Protein AF-A0AAN6MVW2-F1 (afdb_monomer)

Mean predicted aligned error: 8.55 Å

Structure (mmCIF, N/CA/C/O backbone):
data_AF-A0AAN6MVW2-F1
#
_entry.id   AF-A0AAN6MVW2-F1
#
loop_
_atom_site.group_PDB
_atom_site.id
_atom_site.type_symbol
_atom_site.label_atom_id
_atom_site.label_alt_id
_atom_site.label_comp_id
_atom_site.label_asym_id
_atom_site.label_entity_id
_atom_site.label_seq_id
_atom_site.pdbx_PDB_ins_code
_atom_site.Cartn_x
_atom_site.Cartn_y
_atom_site.Cartn_z
_atom_site.occupancy
_atom_site.B_iso_or_equiv
_atom_site.auth_seq_id
_atom_site.auth_comp_id
_atom_site.auth_asym_id
_atom_site.auth_atom_id
_atom_site.pdbx_PDB_model_num
ATOM 1 N N . MET A 1 1 ? -6.397 -12.103 4.833 1.00 54.06 1 MET A N 1
ATOM 2 C CA . MET A 1 1 ? -6.733 -11.069 3.825 1.00 54.06 1 MET A CA 1
ATOM 3 C C . MET A 1 1 ? -5.500 -10.406 3.196 1.00 54.06 1 MET A C 1
ATOM 5 O O . MET A 1 1 ? -5.414 -10.426 1.978 1.00 54.06 1 MET A O 1
ATOM 9 N N . TRP A 1 2 ? -4.516 -9.901 3.957 1.00 54.56 2 TRP A N 1
ATOM 10 C CA . TRP A 1 2 ? -3.317 -9.225 3.404 1.00 54.56 2 TRP A CA 1
ATOM 11 C C . TRP A 1 2 ? -2.383 -10.139 2.575 1.00 54.56 2 TRP A C 1
ATOM 13 O O . TRP A 1 2 ? -2.038 -9.821 1.438 1.00 54.56 2 TRP A O 1
ATOM 23 N N . ARG A 1 3 ? -2.051 -11.332 3.099 1.00 53.31 3 ARG A N 1
ATOM 24 C CA . ARG A 1 3 ? -1.111 -12.289 2.471 1.00 53.31 3 ARG 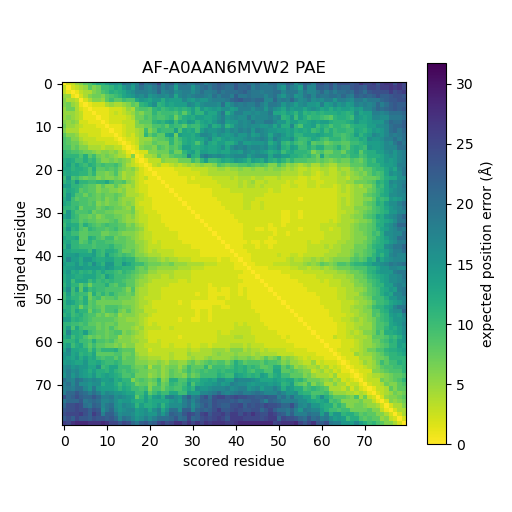A CA 1
ATOM 25 C C . ARG A 1 3 ? -1.600 -12.945 1.170 1.00 53.31 3 ARG A C 1
ATOM 27 O O . ARG A 1 3 ? -0.779 -13.254 0.317 1.00 53.31 3 ARG A O 1
ATOM 34 N N . ASN A 1 4 ? -2.909 -13.156 1.016 1.00 55.81 4 ASN A N 1
ATOM 35 C CA . ASN A 1 4 ? -3.453 -13.923 -0.117 1.00 55.81 4 ASN A CA 1
ATOM 36 C C . ASN A 1 4 ? -4.081 -13.035 -1.204 1.00 55.81 4 ASN A C 1
ATOM 38 O O . ASN A 1 4 ? -4.105 -13.440 -2.359 1.00 55.81 4 ASN A O 1
ATOM 42 N N . GLY A 1 5 ? -4.560 -11.833 -0.858 1.00 65.56 5 GLY A N 1
ATOM 43 C CA . GLY A 1 5 ? -5.127 -10.890 -1.827 1.00 65.56 5 GLY A CA 1
ATOM 44 C C . GLY A 1 5 ? -4.095 -9.867 -2.288 1.00 65.56 5 GLY A C 1
ATOM 45 O O . GLY A 1 5 ? -3.546 -9.967 -3.383 1.00 65.56 5 GLY A O 1
ATOM 46 N N . ILE A 1 6 ? -3.797 -8.910 -1.407 1.00 66.06 6 ILE A N 1
ATOM 47 C CA . ILE A 1 6 ? -2.946 -7.749 -1.698 1.00 66.06 6 ILE A CA 1
ATOM 48 C C . ILE A 1 6 ? -1.538 -8.193 -2.097 1.00 66.06 6 ILE A C 1
ATOM 50 O O . ILE A 1 6 ? -1.070 -7.838 -3.171 1.00 66.06 6 ILE A O 1
ATOM 54 N N . TYR A 1 7 ? -0.892 -9.052 -1.309 1.00 69.62 7 TYR A N 1
ATOM 55 C CA . TYR A 1 7 ? 0.472 -9.493 -1.608 1.00 69.62 7 TYR A CA 1
ATOM 56 C C . TYR A 1 7 ? 0.591 -10.285 -2.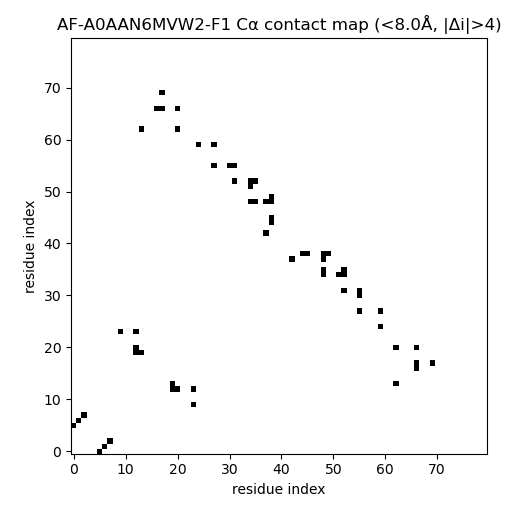928 1.00 69.62 7 TYR A C 1
ATOM 58 O O . TYR A 1 7 ? 1.559 -10.109 -3.666 1.00 69.62 7 TYR A O 1
ATOM 66 N N . SER A 1 8 ? -0.397 -11.125 -3.264 1.00 72.19 8 SER A N 1
ATOM 67 C CA . SER A 1 8 ? -0.406 -11.896 -4.519 1.00 72.19 8 SER A CA 1
ATOM 68 C C . SER A 1 8 ? -0.579 -10.988 -5.741 1.00 72.19 8 SER A C 1
ATOM 70 O O . SER A 1 8 ? 0.167 -11.094 -6.715 1.00 72.19 8 SER A O 1
ATOM 72 N N . PHE A 1 9 ? -1.506 -10.030 -5.656 1.00 71.06 9 PHE A N 1
ATOM 73 C CA . PHE A 1 9 ? -1.741 -9.047 -6.712 1.00 71.06 9 PHE A CA 1
ATOM 74 C C . PHE A 1 9 ? -0.522 -8.141 -6.932 1.00 71.06 9 PHE A C 1
ATOM 76 O O . PHE A 1 9 ? -0.080 -7.938 -8.062 1.00 71.06 9 PHE A O 1
ATOM 83 N N . LEU A 1 10 ? 0.088 -7.686 -5.839 1.00 68.00 10 LEU A N 1
ATOM 84 C CA . LEU A 1 10 ? 1.330 -6.923 -5.845 1.00 68.00 1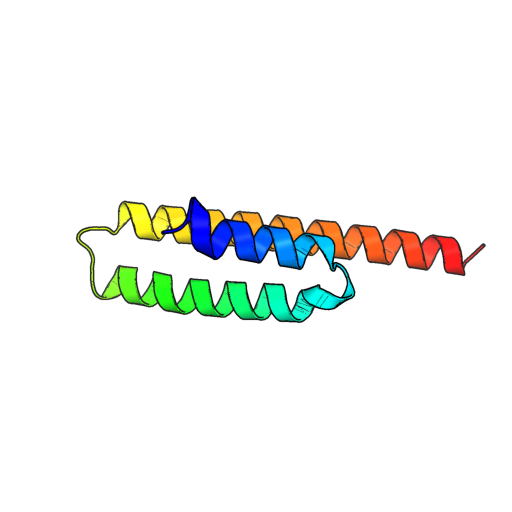0 LEU A CA 1
ATOM 85 C C . LEU A 1 10 ? 2.488 -7.717 -6.481 1.00 68.00 10 LEU A C 1
ATOM 87 O O . LEU A 1 10 ? 3.207 -7.209 -7.340 1.00 68.00 10 LEU A O 1
ATOM 91 N N . LYS A 1 11 ? 2.628 -9.008 -6.160 1.00 74.94 11 LYS A N 1
ATOM 92 C CA . LYS A 1 11 ? 3.643 -9.880 -6.772 1.00 74.94 11 LYS A CA 1
ATOM 93 C C . LYS A 1 11 ? 3.417 -10.093 -8.275 1.00 74.94 11 LYS A C 1
ATOM 95 O O . LYS A 1 11 ? 4.391 -10.129 -9.029 1.00 74.94 11 LYS A O 1
ATOM 100 N N . MET A 1 12 ? 2.164 -10.225 -8.711 1.00 75.50 12 MET A N 1
ATOM 101 C CA . MET A 1 12 ? 1.807 -10.354 -10.129 1.00 75.50 12 MET A CA 1
ATOM 102 C C . MET A 1 12 ? 2.148 -9.083 -10.908 1.00 75.50 12 MET A C 1
ATOM 104 O O . MET A 1 12 ? 2.766 -9.161 -11.969 1.00 75.50 12 MET A O 1
ATOM 108 N N . LEU A 1 13 ? 1.783 -7.916 -10.377 1.00 67.44 13 LEU A N 1
ATOM 109 C CA . LEU A 1 13 ? 2.077 -6.646 -11.028 1.00 67.44 13 LEU A CA 1
ATOM 110 C C . LEU A 1 13 ? 3.586 -6.381 -11.107 1.00 67.44 13 LEU A C 1
ATOM 112 O O . LEU A 1 13 ? 4.043 -5.873 -12.127 1.00 67.44 13 LEU A O 1
ATOM 116 N N . ARG A 1 14 ? 4.371 -6.818 -10.113 1.00 69.88 14 ARG A N 1
ATOM 117 C CA . ARG A 1 14 ? 5.835 -6.680 -10.124 1.00 69.88 14 ARG A CA 1
ATOM 118 C C . ARG A 1 14 ? 6.504 -7.411 -11.294 1.00 69.88 14 ARG A C 1
ATOM 120 O O . ARG A 1 14 ? 7.451 -6.899 -11.870 1.00 69.88 14 ARG A O 1
ATOM 127 N N . HIS A 1 15 ? 5.988 -8.572 -11.706 1.00 76.38 15 HIS A N 1
ATOM 128 C CA . HIS A 1 15 ? 6.532 -9.315 -12.860 1.00 76.38 15 HIS A CA 1
ATOM 129 C C . HIS A 1 15 ? 6.299 -8.617 -14.209 1.00 76.38 15 HIS A C 1
ATOM 131 O O . HIS A 1 15 ? 6.840 -9.050 -15.221 1.00 76.38 15 HIS A O 1
ATOM 137 N N . ARG A 1 16 ? 5.457 -7.580 -14.246 1.00 72.19 16 ARG A N 1
ATOM 138 C CA . ARG A 1 16 ? 5.098 -6.829 -15.457 1.00 72.19 16 ARG A CA 1
ATOM 139 C C . ARG A 1 16 ? 5.783 -5.459 -15.514 1.00 72.19 16 ARG A C 1
ATOM 141 O O . ARG A 1 16 ? 5.446 -4.656 -16.386 1.00 72.19 16 ARG A O 1
ATOM 148 N N . LEU A 1 17 ? 6.699 -5.175 -14.586 1.00 70.44 17 LEU A N 1
ATOM 149 C CA . LEU A 1 17 ? 7.485 -3.950 -14.629 1.00 70.44 17 LEU A CA 1
ATOM 150 C C . LEU A 1 17 ? 8.365 -3.926 -15.895 1.00 70.44 17 LEU A C 1
ATOM 152 O O . LEU A 1 17 ? 8.787 -4.986 -16.362 1.00 70.44 17 LEU A O 1
ATOM 156 N N . PRO A 1 18 ? 8.579 -2.741 -16.496 1.00 67.81 18 PRO A N 1
ATOM 157 C CA . PRO A 1 18 ? 8.123 -1.421 -16.033 1.00 67.81 18 PRO A CA 1
ATOM 158 C C . PRO A 1 18 ? 6.679 -1.042 -16.438 1.00 67.81 18 PRO A C 1
ATOM 160 O O . PRO A 1 18 ? 6.138 -0.067 -15.925 1.00 67.81 18 PRO A O 1
ATOM 163 N N . HIS A 1 19 ? 6.011 -1.802 -17.315 1.00 76.06 19 HIS A N 1
ATOM 164 C CA . HIS A 1 19 ? 4.715 -1.419 -17.911 1.00 76.06 19 HIS A CA 1
ATOM 165 C C . HIS A 1 19 ? 3.545 -1.312 -16.912 1.00 76.06 19 HIS A C 1
ATOM 167 O O . HIS A 1 19 ? 2.554 -0.644 -17.193 1.00 76.06 19 HIS A O 1
ATOM 173 N N . SER A 1 20 ? 3.631 -1.965 -15.753 1.00 78.06 20 SER A N 1
ATOM 174 C CA . SER A 1 20 ? 2.596 -1.950 -14.708 1.00 78.06 20 SER A CA 1
ATOM 175 C C . SER A 1 20 ? 2.807 -0.893 -13.617 1.00 78.06 20 SER A C 1
ATOM 177 O O . SER A 1 20 ? 1.987 -0.816 -12.701 1.00 78.06 20 SER A O 1
ATOM 179 N N . PHE A 1 21 ? 3.875 -0.091 -13.685 1.00 80.06 21 PHE A N 1
ATOM 180 C CA . PHE A 1 21 ? 4.302 0.795 -12.596 1.00 80.06 21 PHE A CA 1
ATOM 181 C C . PHE A 1 21 ? 3.207 1.776 -12.144 1.00 80.06 21 PHE A C 1
ATOM 183 O O . PHE A 1 21 ? 2.856 1.816 -10.964 1.00 80.06 21 PHE A O 1
ATOM 190 N N . GLU A 1 22 ? 2.583 2.483 -13.089 1.00 81.31 22 GLU A N 1
ATOM 191 C CA . GLU A 1 22 ? 1.484 3.425 -12.816 1.00 81.31 22 GLU A CA 1
ATOM 192 C C . GLU A 1 22 ? 0.278 2.742 -12.148 1.00 81.31 22 GLU A C 1
ATOM 194 O O . GLU A 1 22 ? -0.337 3.277 -11.220 1.00 81.31 22 GLU A O 1
ATOM 199 N N . HIS A 1 23 ? -0.038 1.511 -12.564 1.00 82.69 23 HIS A N 1
ATOM 200 C CA . HIS A 1 23 ? -1.111 0.722 -11.959 1.00 82.69 23 HIS A CA 1
ATOM 201 C C . HIS A 1 23 ? -0.766 0.287 -10.529 1.00 82.69 23 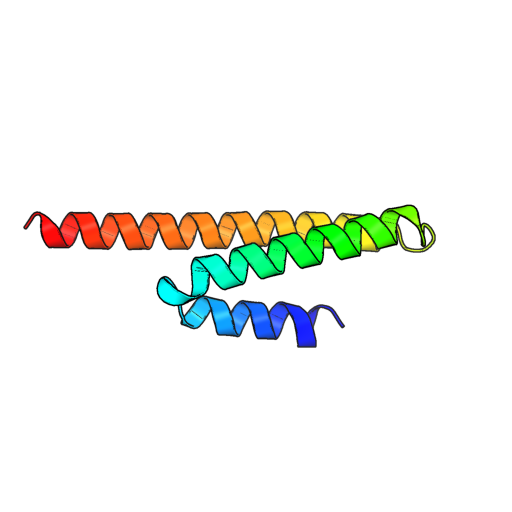HIS A C 1
ATOM 203 O O . HIS A 1 23 ? -1.637 0.310 -9.657 1.00 82.69 23 HIS A O 1
ATOM 209 N N . MET A 1 24 ? 0.494 -0.077 -10.265 1.00 84.38 24 MET A N 1
ATOM 210 C CA . MET A 1 24 ? 0.968 -0.419 -8.920 1.00 84.38 24 MET A CA 1
ATOM 211 C C . MET A 1 24 ? 0.909 0.785 -7.983 1.00 84.38 24 MET A C 1
ATOM 213 O O . MET A 1 24 ? 0.386 0.657 -6.877 1.00 84.38 24 MET A O 1
ATOM 217 N N . LEU A 1 25 ? 1.380 1.954 -8.425 1.00 86.00 25 LEU A N 1
ATOM 218 C CA . LEU A 1 25 ? 1.302 3.187 -7.640 1.00 86.00 25 LEU A CA 1
ATOM 219 C C . LEU A 1 25 ? -0.146 3.553 -7.324 1.00 86.00 25 LEU A C 1
ATOM 221 O O . LEU A 1 25 ? -0.491 3.770 -6.163 1.00 86.00 25 LEU A O 1
ATOM 225 N N . THR A 1 26 ? -1.013 3.543 -8.335 1.00 89.88 26 THR A N 1
ATOM 226 C CA . THR A 1 26 ? -2.441 3.843 -8.178 1.00 89.88 26 THR A CA 1
ATOM 227 C C . THR A 1 26 ? -3.108 2.910 -7.160 1.00 89.88 26 TH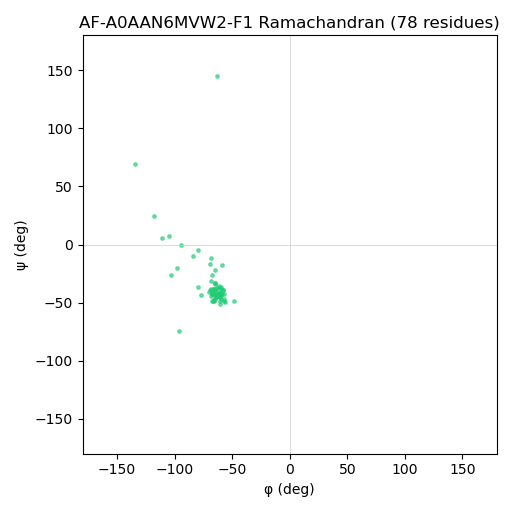R A C 1
ATOM 229 O O . THR A 1 26 ? -3.863 3.357 -6.295 1.00 89.88 26 THR A O 1
ATOM 232 N N . PHE A 1 27 ? -2.786 1.614 -7.202 1.00 86.00 27 PHE A N 1
ATOM 233 C CA . PHE A 1 27 ? -3.281 0.643 -6.229 1.00 86.00 27 PHE A CA 1
ATOM 234 C C . PHE A 1 27 ? -2.761 0.910 -4.807 1.00 86.00 27 PHE A C 1
ATOM 236 O O . PHE A 1 27 ? -3.534 0.854 -3.849 1.00 86.00 27 PHE A O 1
ATOM 243 N N . ILE A 1 28 ? -1.474 1.238 -4.656 1.00 88.62 28 ILE A N 1
ATOM 244 C CA . ILE A 1 28 ? -0.875 1.579 -3.358 1.00 88.62 28 ILE A CA 1
ATOM 245 C C . ILE A 1 28 ? -1.550 2.814 -2.757 1.00 88.62 28 ILE A C 1
ATOM 247 O O . ILE A 1 28 ? -1.895 2.795 -1.576 1.00 88.62 28 ILE A O 1
ATOM 251 N N . TYR A 1 29 ? -1.802 3.857 -3.553 1.00 90.94 29 TYR A N 1
ATOM 252 C CA . TYR A 1 29 ? -2.509 5.052 -3.087 1.00 90.94 29 TYR A CA 1
ATOM 253 C C . TYR A 1 29 ? -3.935 4.740 -2.621 1.00 90.94 29 TYR A C 1
ATOM 255 O O . TYR A 1 29 ? -4.331 5.187 -1.545 1.00 90.94 29 TYR A O 1
ATOM 263 N N . MET A 1 30 ? -4.685 3.914 -3.360 1.00 94.06 30 MET A N 1
ATOM 264 C CA . MET A 1 30 ? -6.009 3.462 -2.915 1.00 94.06 30 MET A CA 1
ATOM 265 C C . MET A 1 30 ? -5.942 2.686 -1.594 1.00 94.06 30 MET A C 1
ATOM 267 O O . MET A 1 30 ? -6.742 2.935 -0.690 1.00 94.06 30 MET A O 1
ATOM 271 N N . ALA A 1 31 ? -4.973 1.777 -1.449 1.00 92.50 31 ALA A N 1
ATOM 272 C CA . ALA A 1 31 ? -4.781 1.022 -0.215 1.00 92.50 31 ALA A CA 1
ATOM 273 C C . ALA A 1 31 ? -4.458 1.949 0.970 1.00 92.50 31 ALA A C 1
ATOM 275 O O . ALA A 1 31 ? -5.035 1.789 2.044 1.00 92.50 31 ALA A O 1
ATOM 276 N N . TYR A 1 32 ? -3.618 2.967 0.763 1.00 93.50 32 TYR A N 1
ATOM 277 C CA . TYR A 1 32 ? -3.344 4.005 1.759 1.00 93.50 32 TYR A CA 1
ATOM 278 C C . TYR A 1 32 ? -4.608 4.735 2.210 1.00 93.50 32 TYR A C 1
ATOM 280 O O . TYR A 1 32 ? -4.823 4.901 3.411 1.00 93.50 32 TYR A O 1
ATOM 288 N N . SER A 1 33 ? -5.457 5.152 1.268 1.00 94.62 33 SER A N 1
ATOM 289 C CA . SER A 1 33 ? -6.708 5.842 1.589 1.00 94.62 33 SER A CA 1
ATOM 290 C C . SER A 1 33 ? -7.659 4.960 2.399 1.00 94.62 33 SER A C 1
ATOM 292 O O . SER A 1 33 ? -8.228 5.426 3.384 1.00 94.62 33 SER A O 1
ATOM 294 N N . ILE A 1 34 ? -7.799 3.682 2.031 1.00 95.31 34 ILE A N 1
ATOM 295 C CA . ILE A 1 34 ? -8.676 2.736 2.736 1.00 95.31 34 ILE A CA 1
ATOM 296 C C . ILE A 1 34 ? -8.153 2.455 4.148 1.00 95.31 34 ILE A C 1
ATOM 298 O O . ILE A 1 34 ? -8.913 2.556 5.109 1.00 95.31 34 ILE A O 1
ATOM 302 N N . ILE A 1 35 ? -6.862 2.146 4.302 1.00 93.75 35 ILE A N 1
ATOM 303 C CA . ILE A 1 35 ? -6.280 1.865 5.623 1.00 93.75 35 ILE A CA 1
ATOM 304 C C . ILE A 1 35 ? -6.294 3.122 6.504 1.00 93.75 35 ILE A C 1
ATOM 306 O O . ILE A 1 35 ? -6.606 3.033 7.688 1.00 93.75 35 ILE A O 1
ATOM 310 N N . GLY A 1 36 ? -6.039 4.304 5.937 1.00 95.25 36 GLY A N 1
ATOM 311 C CA . GLY A 1 36 ? -6.139 5.574 6.658 1.00 95.25 36 GLY A CA 1
ATOM 312 C C . GLY A 1 36 ? -7.565 5.902 7.111 1.00 95.25 36 GLY A C 1
ATOM 313 O O . GLY A 1 36 ? -7.748 6.485 8.180 1.00 95.25 36 GLY A O 1
ATOM 314 N N . LEU A 1 37 ? -8.581 5.506 6.338 1.00 97.19 37 LEU A N 1
ATOM 315 C CA . LEU A 1 37 ? -9.977 5.596 6.764 1.00 97.19 37 LEU A CA 1
ATOM 316 C C . LEU A 1 37 ? -10.260 4.623 7.916 1.00 97.19 37 LEU A C 1
ATOM 318 O O . LEU A 1 37 ? -10.788 5.048 8.938 1.00 97.19 37 LEU A O 1
ATOM 322 N N . LEU A 1 38 ? -9.846 3.357 7.790 1.00 95.19 38 LEU A N 1
ATOM 323 C CA . LEU A 1 38 ? -10.040 2.332 8.823 1.00 95.19 38 LEU A CA 1
ATOM 324 C C . LEU A 1 38 ? -9.349 2.684 10.143 1.00 95.19 38 LEU A C 1
ATOM 326 O O . LEU A 1 38 ? -9.934 2.466 11.200 1.00 95.19 38 LEU A O 1
ATOM 330 N N . LEU A 1 39 ? -8.163 3.294 10.089 1.00 95.25 39 LEU A N 1
ATOM 331 C CA . LEU A 1 39 ? -7.469 3.815 11.267 1.00 95.25 39 LEU A CA 1
ATOM 332 C C . LEU A 1 39 ? -8.321 4.840 12.028 1.00 95.25 39 LEU A C 1
ATOM 334 O O . LEU A 1 39 ? -8.354 4.828 13.253 1.00 95.25 39 LEU A O 1
ATOM 338 N N . LYS A 1 40 ? -9.047 5.698 11.305 1.00 95.12 40 LYS A N 1
ATOM 339 C CA . LYS A 1 40 ? -9.907 6.727 11.905 1.00 95.12 40 LYS A CA 1
ATOM 340 C C . LYS A 1 40 ? -11.245 6.177 12.390 1.00 95.12 40 LYS A C 1
ATOM 342 O O . LYS A 1 40 ? -11.770 6.665 13.384 1.00 95.12 40 LYS A O 1
ATOM 347 N N . THR A 1 41 ? -11.829 5.217 11.674 1.00 97.12 41 THR A N 1
ATOM 348 C CA . THR A 1 41 ? -13.203 4.754 11.932 1.00 97.12 41 THR A CA 1
ATOM 349 C C . THR A 1 41 ? -13.276 3.482 12.774 1.00 97.12 41 THR A C 1
ATOM 351 O O . THR A 1 41 ? -14.323 3.203 13.350 1.00 97.12 41 THR A O 1
ATOM 354 N N . VAL A 1 42 ? -12.197 2.696 12.845 1.00 96.38 42 VAL A N 1
ATOM 355 C CA . VAL A 1 42 ? -12.137 1.400 13.543 1.00 96.38 42 VAL A CA 1
ATOM 356 C C . VAL A 1 42 ? -10.848 1.314 14.387 1.00 96.38 42 VAL A C 1
ATOM 358 O O . VAL A 1 42 ? -9.945 0.533 14.065 1.00 96.38 42 VAL A O 1
ATOM 361 N N . PRO A 1 43 ? -10.742 2.098 15.482 1.00 92.56 43 PRO A N 1
ATOM 362 C CA . PRO A 1 43 ? -9.507 2.232 16.266 1.00 92.56 43 PRO A CA 1
ATOM 363 C C . PRO A 1 43 ? -9.124 0.962 17.041 1.00 92.56 43 PRO A C 1
ATOM 365 O O . PRO A 1 43 ? -7.973 0.797 17.420 1.00 92.56 43 PRO A O 1
ATOM 368 N N . VAL A 1 44 ? -10.054 0.016 17.226 1.00 96.50 44 VAL A N 1
ATOM 369 C CA . VAL A 1 44 ? -9.791 -1.268 17.909 1.00 96.50 44 VAL A CA 1
ATOM 370 C C . VAL A 1 44 ? -8.690 -2.106 17.234 1.00 96.50 44 VAL A C 1
ATOM 372 O O . VAL A 1 44 ? -8.129 -2.999 17.859 1.00 96.50 44 VAL A O 1
ATOM 375 N N . PHE A 1 45 ? -8.348 -1.805 15.977 1.00 94.62 45 PHE A N 1
ATOM 376 C CA . PHE A 1 45 ? -7.266 -2.454 15.230 1.00 94.62 45 PHE A CA 1
ATOM 377 C C . PHE A 1 45 ? -6.153 -1.474 14.818 1.00 94.62 45 PHE A C 1
ATOM 379 O O . PHE A 1 45 ? -5.454 -1.721 13.837 1.00 94.62 45 PHE A O 1
ATOM 386 N N . GLU A 1 46 ? -5.987 -0.356 15.532 1.00 94.94 46 GLU A N 1
ATOM 387 C CA . GLU A 1 46 ? -5.019 0.704 15.210 1.00 94.94 46 GLU A CA 1
ATOM 388 C C . GLU A 1 46 ? -3.606 0.174 14.923 1.00 94.94 46 GLU A C 1
ATOM 390 O O . GLU A 1 46 ? -3.036 0.505 13.883 1.00 94.94 46 GLU A O 1
ATOM 395 N N . GLU A 1 47 ? -3.064 -0.699 15.776 1.00 95.00 47 GLU A N 1
ATOM 396 C CA . GLU A 1 47 ? -1.721 -1.265 15.586 1.00 95.00 47 GLU A CA 1
ATOM 397 C C . GLU A 1 47 ? -1.585 -2.011 14.249 1.00 95.00 47 GLU A C 1
ATOM 399 O O . GLU A 1 47 ? -0.581 -1.865 13.547 1.00 95.00 47 GLU A O 1
ATOM 404 N N . ILE A 1 48 ? -2.631 -2.744 13.852 1.00 93.75 48 ILE A N 1
ATOM 405 C CA . ILE A 1 48 ? -2.682 -3.489 12.588 1.00 93.75 48 ILE A CA 1
ATOM 406 C C . ILE A 1 48 ? -2.709 -2.517 11.406 1.00 93.75 48 ILE A C 1
ATOM 408 O O . ILE A 1 48 ? -2.006 -2.718 10.412 1.00 93.75 48 ILE A O 1
ATOM 412 N N . TRP A 1 49 ? -3.496 -1.443 11.496 1.00 95.44 49 TRP A N 1
ATOM 413 C CA . TRP A 1 49 ? -3.570 -0.428 10.444 1.00 95.44 49 TRP A CA 1
ATOM 414 C C . TRP A 1 49 ? -2.257 0.338 10.294 1.00 95.44 49 TRP A C 1
ATOM 416 O O . TRP A 1 49 ? -1.798 0.539 9.168 1.00 95.44 49 TRP A O 1
ATOM 426 N N . ILE A 1 50 ? -1.609 0.699 11.403 1.00 94.62 50 ILE A N 1
ATOM 427 C CA . ILE A 1 50 ? -0.284 1.332 11.406 1.00 94.62 50 ILE A CA 1
ATOM 428 C C . ILE A 1 50 ? 0.752 0.415 10.747 1.00 94.62 50 ILE A C 1
ATOM 430 O O . ILE A 1 50 ? 1.547 0.870 9.920 1.00 94.62 50 ILE A O 1
ATOM 434 N N . GLU A 1 51 ? 0.738 -0.881 11.063 1.00 95.25 51 GLU A N 1
ATOM 435 C CA . GLU A 1 51 ? 1.632 -1.847 10.428 1.00 95.25 51 GLU A CA 1
ATOM 436 C C . GLU A 1 51 ? 1.381 -1.955 8.918 1.00 95.25 51 GLU A C 1
ATOM 438 O O . GLU A 1 51 ? 2.331 -1.890 8.137 1.00 95.25 51 GLU A O 1
ATOM 443 N N . CYS A 1 52 ? 0.115 -2.005 8.495 1.00 93.25 52 CYS A N 1
ATOM 444 C CA . CYS A 1 52 ? -0.256 -2.030 7.080 1.00 93.25 52 CYS A CA 1
ATOM 445 C C . CYS A 1 52 ? 0.231 -0.777 6.330 1.00 93.25 52 CYS A C 1
ATOM 447 O O . CYS A 1 52 ? 0.771 -0.890 5.230 1.00 93.25 52 CYS A O 1
ATOM 449 N N . LEU A 1 53 ? 0.094 0.419 6.918 1.00 94.00 53 LEU A N 1
ATOM 450 C CA . LEU A 1 53 ? 0.592 1.674 6.330 1.00 94.00 53 LEU A CA 1
ATOM 451 C C . LEU A 1 53 ? 2.115 1.676 6.176 1.00 94.00 53 LEU A C 1
ATOM 453 O O . LEU A 1 53 ? 2.649 2.182 5.186 1.00 94.00 53 LEU A O 1
ATOM 457 N N . ARG A 1 54 ? 2.822 1.097 7.147 1.00 94.19 54 ARG A N 1
ATOM 458 C CA . ARG A 1 54 ? 4.278 0.958 7.116 1.00 94.19 54 ARG A CA 1
ATOM 459 C C . ARG A 1 54 ? 4.730 -0.045 6.053 1.00 94.19 54 ARG A C 1
ATOM 461 O O . ARG A 1 54 ? 5.714 0.207 5.362 1.00 94.19 54 ARG A O 1
ATOM 468 N N . ASP A 1 55 ? 4.006 -1.144 5.877 1.00 91.50 55 ASP A N 1
ATOM 469 C CA . ASP A 1 55 ? 4.283 -2.117 4.818 1.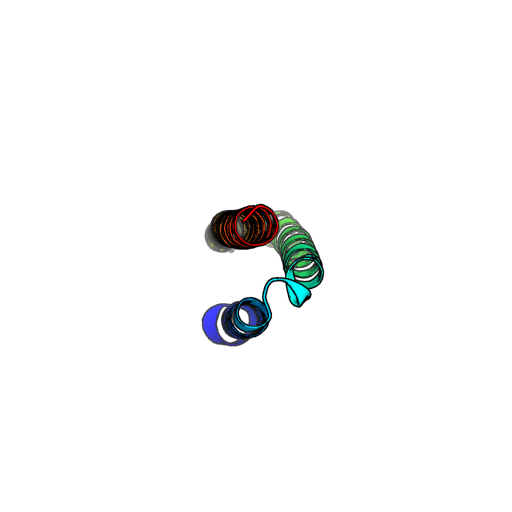00 91.50 55 ASP A CA 1
ATOM 470 C C . ASP A 1 55 ? 4.013 -1.554 3.423 1.00 91.50 55 ASP A C 1
ATOM 472 O O . ASP A 1 55 ? 4.827 -1.753 2.520 1.00 91.50 55 ASP A O 1
ATOM 476 N N . LEU A 1 56 ? 2.937 -0.780 3.249 1.00 90.25 56 LEU A N 1
ATOM 477 C CA . LEU A 1 56 ? 2.687 -0.052 2.002 1.00 90.25 56 LEU A CA 1
ATOM 478 C C . LEU A 1 56 ? 3.823 0.931 1.679 1.00 90.25 56 LEU A C 1
ATOM 480 O O . LEU A 1 56 ? 4.208 1.044 0.515 1.00 90.25 56 LEU A O 1
ATOM 484 N N . ALA A 1 57 ? 4.411 1.580 2.693 1.00 90.88 57 ALA A N 1
ATOM 485 C CA . ALA A 1 57 ? 5.513 2.529 2.502 1.00 90.88 57 ALA A CA 1
ATOM 486 C C . ALA A 1 57 ? 6.758 1.820 1.971 1.00 90.88 57 ALA A C 1
ATOM 488 O O . ALA A 1 57 ? 7.354 2.242 0.980 1.00 90.88 57 ALA A O 1
ATOM 489 N N . ARG A 1 58 ? 7.116 0.701 2.612 1.00 90.50 58 ARG A N 1
ATOM 490 C CA . ARG A 1 58 ? 8.236 -0.154 2.195 1.00 90.50 58 ARG A CA 1
ATOM 491 C C . ARG A 1 58 ? 8.024 -0.693 0.787 1.00 90.50 58 ARG A C 1
ATOM 493 O O . ARG A 1 58 ? 8.958 -0.721 -0.007 1.00 90.50 58 ARG A O 1
ATOM 500 N N . TYR A 1 59 ? 6.797 -1.103 0.474 1.00 86.25 59 TYR A N 1
ATOM 501 C CA . TYR A 1 59 ? 6.469 -1.662 -0.828 1.00 86.25 59 TYR A CA 1
ATOM 502 C C . TYR A 1 59 ? 6.562 -0.617 -1.948 1.00 86.25 59 TYR A C 1
ATOM 504 O O . TYR A 1 59 ? 7.156 -0.896 -2.988 1.00 86.25 59 TYR A O 1
ATOM 512 N N . ARG A 1 60 ? 6.068 0.608 -1.716 1.00 88.31 60 ARG A N 1
ATOM 513 C CA . ARG A 1 60 ? 6.255 1.738 -2.641 1.00 88.31 60 ARG A CA 1
ATOM 514 C C . ARG A 1 60 ? 7.735 2.005 -2.902 1.00 88.31 60 ARG A C 1
ATOM 516 O O . ARG A 1 60 ? 8.133 2.089 -4.058 1.00 88.31 60 ARG A O 1
ATOM 523 N N . MET A 1 61 ? 8.533 2.084 -1.838 1.00 89.12 61 MET A N 1
ATOM 524 C CA . MET A 1 61 ? 9.968 2.347 -1.943 1.00 89.12 61 MET A CA 1
ATOM 525 C C . MET A 1 61 ? 10.684 1.283 -2.785 1.00 89.12 61 MET A C 1
ATOM 527 O O . MET A 1 61 ? 11.495 1.624 -3.638 1.00 89.12 61 MET A O 1
ATOM 531 N N . ALA A 1 62 ? 10.342 0.004 -2.600 1.00 85.44 62 ALA A N 1
ATOM 532 C CA . ALA A 1 62 ? 10.921 -1.089 -3.378 1.00 85.44 62 ALA A CA 1
ATOM 533 C C . ALA A 1 62 ? 10.574 -1.010 -4.877 1.00 85.44 62 ALA A C 1
ATOM 535 O O . ALA A 1 62 ? 11.437 -1.256 -5.715 1.00 85.44 62 ALA A O 1
ATOM 536 N N . ILE A 1 63 ? 9.333 -0.649 -5.224 1.00 83.62 63 ILE A N 1
ATOM 537 C CA . ILE A 1 63 ? 8.910 -0.521 -6.629 1.00 83.62 63 ILE A CA 1
ATOM 538 C C . ILE A 1 63 ? 9.553 0.690 -7.307 1.00 83.62 63 ILE A C 1
ATOM 540 O O . ILE A 1 63 ? 9.964 0.596 -8.461 1.00 83.62 63 ILE A O 1
ATOM 544 N N . GLU A 1 64 ? 9.641 1.826 -6.612 1.00 83.81 64 GLU A N 1
ATOM 545 C CA . GLU A 1 64 ? 10.301 3.027 -7.136 1.00 83.81 64 GLU A CA 1
ATOM 546 C C . GLU A 1 64 ? 11.785 2.756 -7.421 1.00 83.81 64 GLU A C 1
ATOM 548 O O . GLU A 1 64 ? 12.268 3.085 -8.500 1.00 83.81 64 GLU A O 1
ATOM 553 N N . ASP A 1 65 ? 12.479 2.074 -6.510 1.00 82.44 65 ASP A N 1
ATOM 554 C CA . ASP A 1 65 ? 13.885 1.684 -6.659 1.00 82.44 65 ASP A CA 1
ATOM 555 C C . ASP A 1 65 ? 14.108 0.668 -7.804 1.00 82.44 65 ASP A C 1
ATOM 557 O O . ASP A 1 65 ? 15.024 0.821 -8.613 1.00 82.44 65 ASP A O 1
ATOM 561 N N . GLU A 1 66 ? 13.240 -0.342 -7.948 1.00 77.56 66 GLU A N 1
ATOM 562 C CA . GLU A 1 66 ? 13.260 -1.263 -9.101 1.00 77.56 66 GLU A CA 1
ATOM 563 C C . GLU A 1 66 ? 13.029 -0.525 -10.43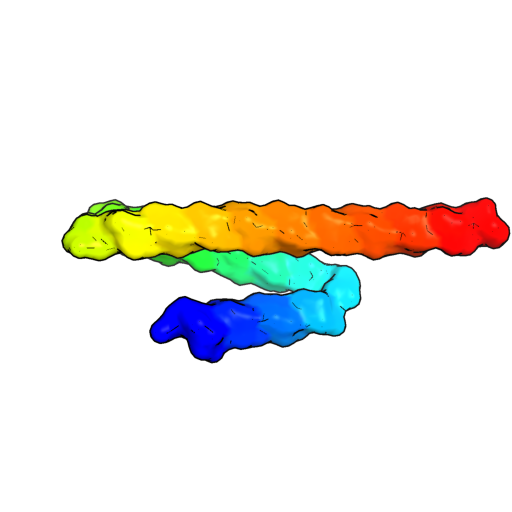5 1.00 77.56 66 GLU A C 1
ATOM 565 O O . GLU A 1 66 ? 13.776 -0.736 -11.390 1.00 77.56 66 GLU A O 1
ATOM 570 N N . CYS A 1 67 ? 12.058 0.391 -10.499 1.00 73.75 67 CYS A N 1
ATOM 571 C CA . CYS A 1 67 ? 11.772 1.156 -11.715 1.00 73.75 67 CYS A CA 1
ATOM 572 C C . CYS A 1 67 ? 12.915 2.110 -12.102 1.00 73.75 67 CYS A C 1
ATOM 574 O O . CYS A 1 67 ? 13.197 2.286 -13.291 1.00 73.75 67 CYS A O 1
ATOM 576 N N . LEU A 1 68 ? 13.568 2.741 -11.119 1.00 75.81 68 LEU A N 1
ATOM 577 C CA . LEU A 1 68 ? 14.721 3.615 -11.351 1.00 75.81 68 LEU A CA 1
ATOM 578 C C . LEU A 1 68 ? 15.907 2.829 -11.926 1.00 75.81 68 LEU A C 1
ATOM 580 O O . LEU A 1 68 ? 16.477 3.254 -12.933 1.00 75.81 68 LEU A O 1
ATOM 584 N N . ARG A 1 69 ? 16.218 1.653 -11.361 1.00 74.75 69 ARG A N 1
ATOM 585 C CA . ARG A 1 69 ? 17.276 0.757 -11.866 1.00 74.75 69 ARG A CA 1
ATOM 586 C C . ARG A 1 69 ? 17.031 0.282 -13.298 1.00 74.75 69 ARG A C 1
ATOM 588 O O . ARG A 1 69 ? 17.952 0.295 -14.120 1.00 74.75 69 ARG A O 1
ATOM 595 N N . ASP A 1 70 ? 15.801 -0.117 -13.618 1.00 67.12 70 ASP A N 1
ATOM 596 C CA . ASP A 1 70 ? 15.448 -0.522 -14.983 1.00 67.12 70 ASP A CA 1
ATOM 597 C C . ASP A 1 70 ? 15.657 0.639 -15.962 1.00 67.12 70 ASP A C 1
ATOM 599 O O . ASP A 1 70 ? 16.276 0.469 -17.015 1.00 67.12 70 ASP A O 1
ATOM 603 N N . ARG A 1 71 ? 15.215 1.851 -15.600 1.00 66.19 71 ARG A N 1
ATOM 604 C CA . ARG A 1 71 ? 15.386 3.044 -16.441 1.00 66.19 71 ARG A CA 1
ATOM 605 C C . ARG A 1 71 ? 16.861 3.373 -16.688 1.00 66.19 71 ARG A C 1
ATOM 607 O O . ARG A 1 71 ? 17.215 3.668 -17.830 1.00 66.19 71 ARG A O 1
ATOM 614 N N . GLU A 1 72 ? 17.713 3.293 -15.664 1.00 69.69 72 GLU A N 1
ATOM 615 C CA . GLU A 1 72 ? 19.162 3.504 -15.800 1.00 69.69 72 GLU A CA 1
ATOM 616 C C . GLU A 1 72 ? 19.811 2.485 -16.747 1.00 69.69 72 GLU A C 1
ATOM 618 O O . GLU A 1 72 ? 20.608 2.856 -17.620 1.00 69.69 72 GLU A O 1
ATOM 623 N N . THR A 1 73 ? 19.409 1.215 -16.640 1.00 65.69 73 THR A N 1
ATOM 624 C CA . THR A 1 73 ? 19.889 0.129 -17.506 1.00 65.69 73 THR A CA 1
ATOM 625 C C . THR A 1 73 ? 19.558 0.415 -18.974 1.00 65.69 73 THR A C 1
ATOM 627 O O . THR A 1 73 ? 20.445 0.377 -19.830 1.00 65.69 73 THR A O 1
ATOM 630 N N . TRP A 1 74 ? 18.319 0.818 -19.273 1.00 57.44 74 TRP A N 1
ATOM 631 C CA . TRP A 1 74 ? 17.912 1.186 -20.635 1.00 57.44 74 TRP A CA 1
ATOM 632 C C . TRP A 1 74 ? 18.630 2.437 -21.164 1.00 57.44 74 TRP A C 1
ATOM 634 O O . TRP A 1 74 ? 19.033 2.463 -22.330 1.00 57.44 74 TRP A O 1
ATOM 644 N N . THR A 1 75 ? 18.860 3.463 -20.334 1.00 60.59 75 THR A N 1
ATOM 645 C CA . THR A 1 75 ? 19.635 4.647 -20.756 1.00 60.59 75 THR A CA 1
ATOM 646 C C . THR A 1 75 ? 21.110 4.348 -21.016 1.00 60.59 75 THR A C 1
ATOM 648 O O . THR A 1 75 ? 21.728 5.043 -21.821 1.00 60.59 75 THR A O 1
ATOM 651 N N . THR A 1 76 ? 21.667 3.316 -20.378 1.00 60.78 76 THR A N 1
ATOM 652 C CA . THR A 1 76 ? 23.055 2.881 -20.589 1.00 60.78 76 THR A CA 1
ATOM 653 C C . THR A 1 76 ? 23.195 2.102 -21.898 1.00 60.78 76 THR A C 1
ATOM 655 O O . THR A 1 76 ? 24.097 2.386 -22.678 1.00 60.78 76 THR A O 1
ATOM 658 N N . VAL A 1 77 ? 22.255 1.195 -22.197 1.00 59.78 77 VAL A N 1
ATOM 659 C CA . VAL A 1 77 ? 22.228 0.428 -23.460 1.00 59.78 77 VAL A CA 1
ATOM 660 C C . VAL A 1 77 ? 21.998 1.331 -24.678 1.00 59.78 77 VAL A C 1
ATOM 662 O O . VAL A 1 77 ? 22.549 1.083 -25.741 1.00 59.78 77 VAL A O 1
ATOM 665 N N . SER A 1 78 ? 21.231 2.413 -24.526 1.00 53.81 78 SER A N 1
ATOM 666 C CA . SER A 1 78 ? 20.916 3.342 -25.627 1.00 53.81 78 SER A CA 1
ATOM 667 C C . SER A 1 78 ? 22.039 4.342 -25.951 1.00 53.81 78 SER A C 1
ATOM 669 O O . SER A 1 78 ? 21.894 5.150 -26.865 1.00 53.81 78 SER A O 1
ATOM 671 N N . ARG A 1 79 ? 23.125 4.349 -25.166 1.00 54.56 79 ARG A N 1
ATOM 672 C CA . ARG A 1 79 ? 24.285 5.245 -25.324 1.00 54.56 79 ARG A CA 1
ATOM 673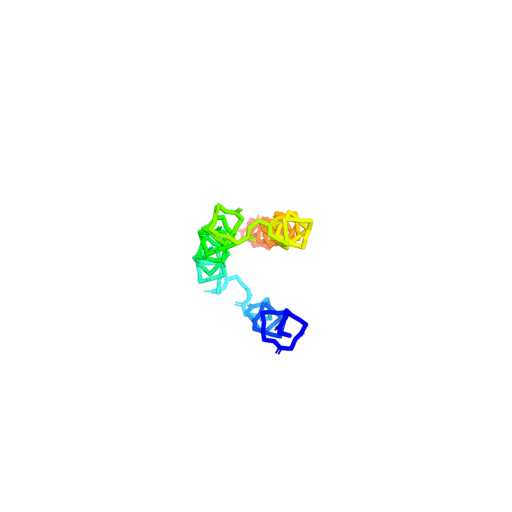 C C . ARG A 1 79 ? 25.558 4.512 -25.777 1.00 54.56 79 ARG A C 1
ATOM 675 O O . ARG A 1 79 ? 26.611 5.148 -25.809 1.00 54.56 79 ARG A O 1
ATOM 682 N N . GLY A 1 80 ? 25.462 3.214 -26.078 1.00 44.44 80 GLY A N 1
ATOM 683 C CA . GLY A 1 80 ? 26.552 2.367 -26.579 1.00 44.44 80 GLY A CA 1
ATOM 684 C C . GLY A 1 80 ? 26.524 2.195 -28.089 1.00 44.44 80 GLY A C 1
ATOM 685 O O . GLY A 1 80 ? 25.407 2.120 -28.645 1.00 44.44 80 GLY A O 1
#

Sequence (80 aa):
MWRNGIYSFLKMLRHRLPHSFEHMLTFIYMAYSIIGLLLKTVPVFEEIWIECLRDLARYRMAIEDECLRDRETWTTVSRG

Nearest PDB structures (foldseek):
  6snr-assembly1_A  TM=8.416E-01  e=3.584E+00  Staphylococcus aureus

Secondary structure (DSSP, 8-state):
-IIIIIHHHHHHHHTTTTTTHHHHHHHHHHHHHHHHHHHHH-GGGHHHHHHHHHHHHHHHHHHHHHHHHHHHHHHHHTT-

pLDDT: mean 80.28, std 14.0, range [44.44, 97.19]

Organism: NCBI:txid303347

Radius of gyration: 15.49 Å; Cα contacts (8 Å, |Δi|>4): 31; chains: 1; bounding box: 40×21×44 Å

Solvent-accessible surface area (backbone atoms only — not comparable to full-atom values): 4501 Å² total; per-residue (Å²): 110,61,76,72,49,56,49,45,52,52,54,57,45,58,77,44,58,72,83,33,48,70,60,52,52,54,50,51,52,52,52,48,55,53,43,56,47,42,42,74,77,46,57,96,46,35,71,60,35,53,49,51,54,51,51,51,50,54,50,51,53,53,53,54,52,52,47,51,52,53,52,52,52,54,59,54,64,75,73,107

Foldseek 3Di:
DC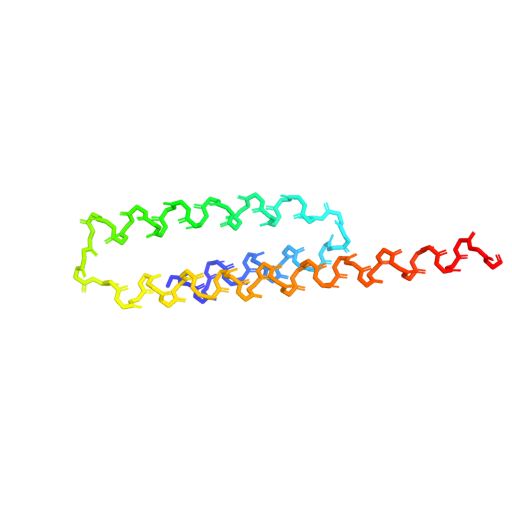VPPVVVVLVVLLVVPPVSLVVNVVVLVVQLVVLVVCVVPPVVCVVVSVVSNVVSVVSNVVSVVVNVVVVVVVVVVVVD